Protein AF-A0A7W0D2A8-F1 (afdb_monomer_lite)

Structure (mmCIF, N/CA/C/O backbone):
data_AF-A0A7W0D2A8-F1
#
_entry.id   AF-A0A7W0D2A8-F1
#
loop_
_atom_site.group_PDB
_atom_site.id
_atom_site.type_symbol
_atom_site.label_atom_id
_atom_site.label_alt_id
_atom_site.label_comp_id
_atom_site.label_asym_id
_atom_site.label_entity_id
_atom_site.label_seq_id
_atom_site.pdbx_PDB_ins_code
_atom_site.Cartn_x
_atom_site.Cartn_y
_atom_site.Cartn_z
_atom_site.occupancy
_atom_site.B_iso_or_equiv
_atom_site.auth_seq_id
_atom_site.auth_comp_id
_atom_site.auth_asym_id
_atom_site.auth_atom_id
_atom_site.pdbx_PDB_model_num
ATOM 1 N N . MET A 1 1 ? 1.528 0.634 -6.588 1.00 95.19 1 MET A N 1
ATOM 2 C CA . MET A 1 1 ? 2.577 1.193 -5.709 1.00 95.19 1 MET A CA 1
ATOM 3 C C . MET A 1 1 ? 3.045 0.082 -4.782 1.00 95.19 1 MET A C 1
ATOM 5 O O . MET A 1 1 ? 2.236 -0.775 -4.449 1.00 95.19 1 MET A O 1
ATOM 9 N N . ILE A 1 2 ? 4.327 0.063 -4.431 1.00 97.75 2 ILE A N 1
ATOM 10 C CA . ILE A 1 2 ? 4.946 -0.880 -3.489 1.00 97.75 2 ILE A CA 1
ATOM 11 C C . ILE A 1 2 ? 5.754 -0.036 -2.496 1.00 97.75 2 ILE A C 1
ATOM 13 O O . ILE A 1 2 ? 6.389 0.919 -2.932 1.00 97.75 2 ILE A O 1
ATOM 17 N N . GLY A 1 3 ? 5.736 -0.345 -1.205 1.00 97.75 3 GLY A N 1
ATOM 18 C CA . GLY A 1 3 ? 6.584 0.303 -0.204 1.00 97.75 3 GLY A CA 1
ATOM 19 C C . GLY A 1 3 ? 7.846 -0.507 0.074 1.00 97.75 3 GLY A C 1
ATOM 20 O O . GLY A 1 3 ? 7.813 -1.738 0.051 1.00 97.75 3 GLY A O 1
ATOM 21 N N . GLU A 1 4 ? 8.965 0.173 0.308 1.00 98.00 4 GLU A N 1
ATOM 22 C CA . GLU A 1 4 ? 10.166 -0.423 0.891 1.00 98.00 4 GLU A CA 1
ATOM 23 C C . GLU A 1 4 ? 10.157 -0.198 2.396 1.00 98.00 4 GLU A C 1
ATOM 25 O O . GLU A 1 4 ? 10.071 0.938 2.853 1.00 98.00 4 GLU A O 1
ATOM 30 N N . MET A 1 5 ? 10.267 -1.273 3.166 1.00 97.75 5 MET A N 1
ATOM 31 C CA . MET A 1 5 ? 10.188 -1.211 4.619 1.00 97.75 5 MET A CA 1
ATOM 32 C C . MET A 1 5 ? 11.411 -0.553 5.249 1.00 97.75 5 MET A C 1
ATOM 34 O O . MET A 1 5 ? 12.560 -0.835 4.897 1.00 97.75 5 MET A O 1
ATOM 38 N N . ASN A 1 6 ? 11.160 0.288 6.243 1.00 96.88 6 ASN A N 1
ATOM 39 C CA . ASN A 1 6 ? 12.173 0.956 7.042 1.00 96.88 6 ASN A CA 1
ATOM 40 C C . ASN A 1 6 ? 12.840 -0.021 8.032 1.00 96.88 6 ASN A C 1
ATOM 42 O O . ASN A 1 6 ? 12.337 -1.112 8.315 1.00 96.88 6 ASN A O 1
ATOM 46 N N . THR A 1 7 ? 13.998 0.357 8.575 1.00 96.44 7 THR A N 1
ATOM 47 C CA . THR A 1 7 ? 14.879 -0.538 9.343 1.00 96.44 7 THR A CA 1
ATOM 48 C C . THR A 1 7 ? 14.320 -0.982 10.691 1.00 96.44 7 THR A C 1
ATOM 50 O O . THR A 1 7 ? 14.797 -1.964 11.249 1.00 96.44 7 THR A O 1
ATOM 53 N N . HIS A 1 8 ? 13.348 -0.249 11.233 1.00 94.62 8 HIS A N 1
ATOM 54 C CA . HIS A 1 8 ? 12.747 -0.509 12.543 1.00 94.62 8 HIS A CA 1
ATOM 55 C C . HIS A 1 8 ? 11.522 -1.438 12.479 1.00 94.62 8 HIS A C 1
ATOM 57 O O . HIS A 1 8 ? 10.956 -1.772 13.516 1.00 94.62 8 HIS A O 1
ATOM 63 N N . THR A 1 9 ? 11.105 -1.837 11.277 1.00 94.44 9 THR A N 1
ATOM 64 C CA . THR A 1 9 ? 9.899 -2.647 11.059 1.00 94.44 9 THR A CA 1
ATOM 65 C C . THR A 1 9 ? 10.177 -4.148 11.200 1.00 94.44 9 THR A C 1
ATOM 67 O O . THR A 1 9 ? 11.319 -4.578 11.365 1.00 94.44 9 THR A O 1
ATOM 70 N N . SER A 1 10 ? 9.133 -4.980 11.123 1.00 90.56 10 SER A N 1
ATOM 71 C CA . SER A 1 10 ? 9.248 -6.446 11.217 1.00 90.56 10 SER A CA 1
ATOM 72 C C . SER A 1 10 ? 9.903 -7.097 9.992 1.00 90.56 10 SER A C 1
ATOM 74 O O . SER A 1 10 ? 10.390 -8.227 10.075 1.00 90.56 10 SER A O 1
ATOM 76 N N . THR A 1 11 ? 9.942 -6.394 8.854 1.00 92.94 11 THR A N 1
ATOM 77 C CA . THR A 1 11 ? 10.521 -6.884 7.595 1.00 92.94 11 THR A CA 1
ATOM 78 C C . THR A 1 11 ? 11.463 -5.866 6.925 1.00 92.94 11 THR A C 1
ATOM 80 O O . THR A 1 11 ? 11.262 -5.512 5.762 1.00 92.94 11 THR A O 1
ATOM 83 N N . PRO A 1 12 ? 12.540 -5.418 7.604 1.00 96.75 12 PRO A N 1
ATOM 84 C CA . PRO A 1 12 ? 13.416 -4.344 7.128 1.00 96.75 12 PRO A CA 1
ATOM 85 C C . PRO A 1 12 ? 13.924 -4.520 5.693 1.00 96.75 12 PRO A C 1
ATOM 87 O O . PRO A 1 12 ? 14.425 -5.588 5.331 1.00 96.75 12 PRO A O 1
ATOM 90 N N . GLY A 1 13 ? 13.826 -3.463 4.880 1.00 96.69 13 GLY A N 1
ATOM 91 C CA . GLY A 1 13 ? 14.325 -3.424 3.500 1.00 96.69 13 GLY A CA 1
ATOM 92 C C . GLY A 1 13 ? 13.581 -4.329 2.512 1.00 96.69 13 GLY A C 1
ATOM 93 O O . GLY A 1 13 ? 13.979 -4.419 1.347 1.00 96.69 13 GLY A O 1
ATOM 94 N N . ARG A 1 14 ? 12.520 -5.029 2.940 1.00 97.62 14 ARG A N 1
ATOM 95 C CA . ARG A 1 14 ? 11.666 -5.784 2.020 1.00 97.62 14 ARG A CA 1
ATOM 96 C C . ARG A 1 14 ? 10.689 -4.850 1.323 1.00 97.62 14 ARG A C 1
ATOM 98 O O . ARG A 1 14 ? 10.230 -3.862 1.884 1.00 97.62 14 ARG A O 1
ATOM 105 N N . LEU A 1 15 ? 10.341 -5.213 0.100 1.00 98.50 15 LEU A N 1
ATOM 106 C CA . LEU A 1 15 ? 9.256 -4.611 -0.649 1.00 98.50 15 LEU A CA 1
ATOM 107 C C . LEU A 1 15 ? 7.929 -5.296 -0.302 1.00 98.50 15 LEU A C 1
ATOM 109 O O . LEU A 1 15 ? 7.852 -6.529 -0.357 1.00 98.50 15 LEU A O 1
ATOM 113 N N . GLN A 1 16 ? 6.892 -4.512 -0.002 1.00 97.06 16 GLN A N 1
ATOM 114 C CA . GLN A 1 16 ? 5.534 -4.999 0.271 1.00 97.06 16 GLN A CA 1
ATOM 115 C C . GLN A 1 16 ? 4.440 -4.014 -0.175 1.00 97.06 16 GLN A C 1
ATOM 117 O O . GLN A 1 16 ? 4.717 -2.889 -0.586 1.00 97.06 16 GLN A O 1
ATOM 122 N N . PHE A 1 17 ? 3.185 -4.463 -0.161 1.00 97.12 17 PHE A N 1
ATOM 123 C CA . PHE A 1 17 ? 2.039 -3.550 -0.228 1.00 97.12 17 PHE A CA 1
ATOM 124 C C . PHE A 1 17 ? 1.829 -2.871 1.126 1.00 97.12 17 PHE A C 1
ATOM 126 O O . PHE A 1 17 ? 2.365 -3.351 2.121 1.00 97.12 17 PHE A O 1
ATOM 133 N N . VAL A 1 18 ? 1.011 -1.816 1.149 1.00 96.88 18 VAL A N 1
ATOM 134 C CA . VAL A 1 18 ? 0.440 -1.327 2.411 1.00 96.88 18 VAL A CA 1
ATOM 135 C C . VAL A 1 18 ? -0.321 -2.461 3.078 1.00 96.88 18 VAL A C 1
ATOM 137 O O . VAL A 1 18 ? -1.136 -3.113 2.410 1.00 96.88 18 VAL A O 1
ATOM 140 N N . ALA A 1 19 ? -0.009 -2.741 4.339 1.00 93.56 19 ALA A N 1
ATOM 141 C CA . ALA A 1 19 ? -0.561 -3.879 5.048 1.00 93.56 19 ALA A CA 1
ATOM 142 C C . ALA A 1 19 ? -0.310 -3.778 6.552 1.00 93.56 19 ALA A C 1
ATOM 144 O O . ALA A 1 19 ? 0.835 -3.748 6.990 1.00 93.56 19 ALA A O 1
ATOM 145 N N . GLY A 1 20 ? -1.367 -3.984 7.332 1.00 92.31 20 GLY A N 1
ATOM 146 C CA . GLY A 1 20 ? -1.244 -4.234 8.759 1.00 92.31 20 GLY A CA 1
ATOM 147 C C . GLY A 1 20 ? -2.208 -5.296 9.263 1.00 92.31 20 GLY A C 1
ATOM 148 O O . GLY A 1 20 ? -2.949 -5.942 8.512 1.00 92.31 20 GLY A O 1
ATOM 149 N N . GLY A 1 21 ? -2.090 -5.568 10.557 1.00 93.19 21 GLY A N 1
ATOM 150 C CA . GLY A 1 21 ? -2.857 -6.602 11.236 1.00 93.19 21 GLY A CA 1
ATOM 151 C C . GLY A 1 21 ? -4.258 -6.128 11.605 1.00 93.19 21 GLY A C 1
ATOM 152 O O . GLY A 1 21 ? -4.524 -4.938 11.731 1.00 93.19 21 GLY A O 1
ATOM 153 N N . ILE A 1 22 ? -5.157 -7.083 11.839 1.00 93.56 22 ILE A N 1
ATOM 154 C CA . ILE A 1 22 ? -6.448 -6.790 12.466 1.00 93.56 22 ILE A CA 1
ATOM 155 C C . ILE A 1 22 ? -6.198 -6.458 13.936 1.00 93.56 22 ILE A C 1
ATOM 157 O O . ILE A 1 22 ? -5.655 -7.278 14.683 1.00 93.56 22 ILE A O 1
ATOM 161 N N . GLU A 1 23 ? -6.647 -5.285 14.357 1.00 93.75 23 GLU A N 1
ATOM 162 C CA . GLU A 1 23 ? -6.591 -4.849 15.744 1.00 93.75 23 GLU A CA 1
ATOM 163 C C . GLU A 1 23 ? -7.920 -5.076 16.466 1.00 93.75 23 GLU A C 1
ATOM 165 O O . GLU A 1 23 ? -8.967 -5.321 15.869 1.00 93.75 23 GLU A O 1
ATOM 170 N N . LYS A 1 24 ? -7.908 -4.968 17.799 1.00 92.81 24 LYS A N 1
ATOM 171 C CA . LYS A 1 24 ? -9.128 -5.113 18.609 1.00 92.81 24 LYS A CA 1
ATOM 172 C C . LYS A 1 24 ? -10.192 -4.062 18.257 1.00 92.81 24 LYS A C 1
ATOM 174 O O . LYS A 1 24 ? -11.379 -4.350 18.375 1.00 92.81 24 LYS A O 1
ATOM 179 N N . SER A 1 25 ? -9.764 -2.865 17.865 1.00 92.62 25 SER A N 1
ATOM 180 C CA . SER A 1 25 ? -10.604 -1.762 17.377 1.00 92.62 25 SER A CA 1
ATOM 181 C C . SER A 1 25 ? -11.373 -2.125 16.105 1.00 92.62 25 SER A C 1
ATOM 183 O O . SER A 1 25 ? -12.498 -1.664 15.942 1.00 92.62 25 SER A O 1
ATOM 185 N N . ASP A 1 26 ? -10.819 -3.002 15.266 1.00 93.06 26 ASP A N 1
ATOM 186 C CA . ASP A 1 26 ? -11.434 -3.442 14.010 1.00 93.06 26 ASP A CA 1
ATOM 187 C C . ASP A 1 26 ? -12.534 -4.505 14.235 1.00 93.06 26 ASP A C 1
ATOM 189 O O . ASP A 1 26 ? -13.202 -4.933 13.291 1.00 93.06 26 ASP A O 1
ATOM 193 N N . ILE A 1 27 ? -12.731 -4.972 15.477 1.00 95.31 27 ILE A N 1
ATOM 194 C CA . ILE A 1 27 ? -13.651 -6.064 15.821 1.00 95.31 27 ILE A CA 1
ATOM 195 C C . ILE A 1 27 ? -14.915 -5.519 16.489 1.00 95.31 27 ILE A C 1
ATOM 197 O O . ILE A 1 27 ? -14.895 -5.006 17.609 1.00 95.31 27 ILE A O 1
ATOM 201 N N . GLN A 1 28 ? -16.056 -5.738 15.839 1.00 94.25 28 GLN A N 1
ATOM 202 C CA . GLN A 1 28 ? -17.383 -5.397 16.339 1.00 94.25 28 GLN A CA 1
ATOM 203 C C . GLN A 1 28 ? -18.142 -6.685 16.688 1.00 94.25 28 GLN A C 1
ATOM 205 O O . GLN A 1 28 ? -18.772 -7.330 15.848 1.00 94.25 28 GLN A O 1
ATOM 210 N N . GLY A 1 29 ? -18.045 -7.104 17.954 1.00 94.31 29 GLY A N 1
ATOM 211 C CA . GLY A 1 29 ? -18.610 -8.372 18.418 1.00 94.31 29 GLY A CA 1
ATOM 212 C C . GLY A 1 29 ? -17.863 -9.571 17.827 1.00 94.31 29 GLY A C 1
ATOM 213 O O . GLY A 1 29 ? -16.731 -9.843 18.211 1.00 94.31 29 GLY A O 1
ATOM 214 N N . ASN A 1 30 ? -18.507 -10.300 16.916 1.00 94.94 30 ASN A N 1
ATOM 215 C CA . ASN A 1 30 ? -17.936 -11.445 16.197 1.00 94.94 30 ASN A CA 1
ATOM 216 C C . ASN A 1 30 ? -17.634 -11.142 14.717 1.00 94.94 30 ASN A C 1
ATOM 218 O O . ASN A 1 30 ? -17.415 -12.072 13.940 1.00 94.94 30 ASN A O 1
ATOM 222 N N . VAL A 1 31 ? -17.652 -9.866 14.322 1.00 96.25 31 VAL A N 1
ATOM 223 C CA . VAL A 1 31 ? -17.408 -9.404 12.951 1.00 96.25 31 VAL A CA 1
ATOM 224 C C . VAL A 1 31 ? -16.165 -8.520 12.927 1.00 96.25 31 VAL A C 1
ATOM 226 O O . VAL A 1 31 ? -15.999 -7.667 13.793 1.00 96.25 31 VAL A O 1
ATOM 229 N N . VAL A 1 32 ? -15.306 -8.711 11.926 1.00 95.00 32 VAL A N 1
ATOM 230 C CA . VAL A 1 32 ? -14.178 -7.812 11.650 1.00 95.00 32 VAL A CA 1
ATOM 231 C C . VAL A 1 32 ? -14.594 -6.816 10.573 1.00 95.00 32 VAL A C 1
ATOM 233 O O . VAL A 1 32 ? -15.047 -7.221 9.499 1.00 95.00 32 VAL A O 1
ATOM 236 N N . ASN A 1 33 ? -14.425 -5.523 10.836 1.00 95.06 33 ASN A N 1
ATOM 237 C CA . ASN A 1 33 ? -14.635 -4.479 9.846 1.00 95.06 33 ASN A CA 1
ATOM 238 C C . ASN A 1 33 ? -13.383 -4.311 8.976 1.00 95.06 33 ASN A C 1
ATOM 240 O O . ASN A 1 33 ? -12.496 -3.507 9.250 1.00 95.06 33 ASN A O 1
ATOM 244 N N . MET A 1 34 ? -13.327 -5.086 7.892 1.00 94.56 34 MET A N 1
ATOM 245 C CA . MET A 1 34 ? -12.173 -5.085 6.990 1.00 94.56 34 MET A CA 1
ATOM 246 C C . MET A 1 34 ? -11.948 -3.745 6.279 1.00 94.56 34 MET A C 1
ATOM 248 O O . MET A 1 34 ? -10.821 -3.465 5.883 1.00 94.56 34 MET A O 1
ATOM 252 N N . PHE A 1 35 ? -12.994 -2.936 6.084 1.00 93.62 35 PHE A N 1
ATOM 253 C CA . PHE A 1 35 ? -12.845 -1.633 5.438 1.00 93.62 35 PHE A CA 1
ATOM 254 C C . PHE A 1 35 ? -12.259 -0.594 6.398 1.00 93.62 35 PHE A C 1
ATOM 256 O O . PHE A 1 35 ? -11.399 0.175 5.985 1.00 93.62 35 PHE A O 1
ATOM 263 N N . GLU A 1 36 ? -12.670 -0.598 7.670 1.00 93.38 36 GLU A N 1
ATOM 264 C CA . GLU A 1 36 ? -12.053 0.256 8.698 1.00 93.38 36 GLU A CA 1
ATOM 265 C C . GLU A 1 36 ? -10.577 -0.091 8.890 1.00 93.38 36 GLU A C 1
ATOM 267 O O . GLU A 1 36 ? -9.748 0.815 8.858 1.00 93.38 36 GLU A O 1
ATOM 272 N N . ASN A 1 37 ? -10.247 -1.386 8.967 1.00 96.12 37 ASN A N 1
ATOM 273 C CA . ASN A 1 37 ? -8.861 -1.848 9.002 1.00 96.12 37 ASN A CA 1
ATOM 274 C C . ASN A 1 37 ? -8.073 -1.324 7.787 1.00 96.12 37 ASN A C 1
ATOM 276 O O . ASN A 1 37 ? -7.108 -0.588 7.954 1.00 96.12 37 ASN A O 1
ATOM 280 N N . LEU A 1 38 ? -8.534 -1.604 6.561 1.00 96.88 38 LEU A N 1
ATOM 281 C CA . LEU A 1 38 ? -7.872 -1.142 5.335 1.00 96.88 38 LEU A CA 1
ATOM 282 C C . LEU A 1 38 ? -7.706 0.386 5.293 1.00 96.88 38 LEU A C 1
ATOM 284 O O . LEU A 1 38 ? -6.659 0.883 4.883 1.00 96.88 38 LEU A O 1
ATOM 288 N N . SER A 1 39 ? -8.739 1.133 5.688 1.00 96.12 39 SER A N 1
ATOM 289 C CA . SER A 1 39 ? -8.712 2.596 5.691 1.00 96.12 39 SER A CA 1
ATOM 290 C C . SER A 1 39 ? -7.720 3.146 6.706 1.00 96.12 39 SER A C 1
ATOM 292 O O . SER A 1 39 ? -7.072 4.148 6.415 1.00 96.12 39 SER A O 1
ATOM 294 N N . ARG A 1 40 ? -7.597 2.508 7.874 1.00 96.19 40 ARG A N 1
ATOM 295 C CA . ARG A 1 40 ? -6.621 2.879 8.896 1.00 96.19 40 ARG A CA 1
ATOM 296 C C . ARG A 1 40 ? -5.197 2.644 8.393 1.00 96.19 40 ARG A C 1
ATOM 298 O O . ARG A 1 40 ? -4.434 3.601 8.357 1.00 96.19 40 ARG A O 1
ATOM 305 N N . GLU A 1 41 ? -4.888 1.445 7.897 1.00 96.94 41 GLU A N 1
ATOM 306 C CA . GLU A 1 41 ? -3.539 1.107 7.403 1.00 96.94 41 GLU A CA 1
ATOM 307 C C . GLU A 1 41 ? -3.104 2.023 6.241 1.00 96.94 41 GLU A C 1
ATOM 309 O O . GLU A 1 41 ? -1.992 2.543 6.212 1.00 96.94 41 GLU A O 1
ATOM 314 N N . ILE A 1 42 ? -4.002 2.310 5.289 1.00 97.19 42 ILE A N 1
ATOM 315 C CA . ILE A 1 42 ? -3.709 3.227 4.172 1.00 97.19 42 ILE A CA 1
ATOM 316 C C . ILE A 1 42 ? -3.470 4.665 4.657 1.00 97.19 42 ILE A C 1
ATOM 318 O O . ILE A 1 42 ? -2.592 5.363 4.137 1.00 97.19 42 ILE A O 1
ATOM 322 N N . GLN A 1 43 ? -4.221 5.116 5.660 1.00 96.00 43 GLN A N 1
ATOM 323 C CA . GLN A 1 43 ? -4.034 6.439 6.242 1.00 96.00 43 GLN A CA 1
ATOM 324 C C . GLN A 1 43 ? -2.735 6.529 7.062 1.00 96.00 43 GLN A C 1
ATOM 326 O O . GLN A 1 43 ? -2.079 7.570 7.027 1.00 96.00 43 GLN A O 1
ATOM 331 N N . GLU A 1 44 ? -2.366 5.467 7.777 1.00 95.12 44 GLU A N 1
ATOM 332 C CA . GLU A 1 44 ? -1.171 5.387 8.628 1.00 95.12 44 GLU A CA 1
ATOM 333 C C . GLU A 1 44 ? 0.121 5.248 7.818 1.00 95.12 44 GLU A C 1
ATOM 335 O O . GLU A 1 44 ? 1.117 5.890 8.143 1.00 95.12 44 GLU A O 1
ATOM 340 N N . GLU A 1 45 ? 0.115 4.467 6.737 1.00 96.19 45 GLU A N 1
ATOM 341 C CA . GLU A 1 45 ? 1.335 4.206 5.971 1.00 96.19 45 GLU A CA 1
ATOM 342 C C . GLU A 1 45 ? 1.583 5.220 4.847 1.00 96.19 45 GLU A C 1
ATOM 344 O O . GLU A 1 45 ? 2.738 5.525 4.543 1.00 96.19 45 GLU A O 1
ATOM 349 N N . ILE A 1 46 ? 0.530 5.746 4.204 1.00 96.56 46 ILE A N 1
ATOM 350 C CA . ILE A 1 46 ? 0.674 6.650 3.043 1.00 96.56 46 ILE A CA 1
ATOM 351 C C . ILE A 1 46 ? -0.204 7.904 3.091 1.00 96.56 46 ILE A C 1
ATOM 353 O O . ILE A 1 46 ? -0.211 8.691 2.141 1.00 96.56 46 ILE A O 1
ATOM 357 N N . GLY A 1 47 ? -0.953 8.113 4.174 1.00 97.06 47 GLY A N 1
ATOM 358 C CA . GLY A 1 47 ? -1.715 9.340 4.385 1.00 97.06 47 GLY A CA 1
ATOM 359 C C . GLY A 1 47 ? -2.945 9.513 3.492 1.00 97.06 47 GLY A C 1
ATOM 360 O O . GLY A 1 47 ? -3.416 10.644 3.364 1.00 97.06 47 GLY A O 1
ATOM 361 N N . ILE A 1 48 ? -3.426 8.463 2.820 1.00 97.56 48 ILE A N 1
ATOM 362 C CA . ILE A 1 48 ? -4.585 8.539 1.916 1.00 97.56 48 ILE A CA 1
ATOM 363 C C . ILE A 1 48 ? -5.870 8.219 2.692 1.00 97.56 48 ILE A C 1
ATOM 365 O O . ILE A 1 48 ? -5.981 7.177 3.329 1.00 97.56 48 ILE A O 1
ATOM 369 N N . ASP A 1 49 ? -6.877 9.080 2.560 1.00 97.06 49 ASP A N 1
ATOM 370 C CA . ASP A 1 49 ? -8.226 8.828 3.071 1.00 97.06 49 ASP A CA 1
ATOM 371 C C . ASP A 1 49 ? -9.055 8.091 2.009 1.00 97.06 49 ASP A C 1
ATOM 373 O O . ASP A 1 49 ? -9.373 8.652 0.954 1.00 97.06 49 ASP A O 1
ATOM 377 N N . LEU A 1 50 ? -9.436 6.840 2.289 1.00 97.00 50 LEU A N 1
ATOM 378 C CA . LEU A 1 50 ? -10.231 6.020 1.367 1.00 97.00 50 LEU A CA 1
ATOM 379 C C . LEU A 1 50 ? -11.660 6.521 1.152 1.00 97.00 50 LEU A C 1
ATOM 381 O O . LEU A 1 50 ? -12.318 6.099 0.201 1.00 97.00 50 LEU A O 1
ATOM 385 N N . THR A 1 51 ? -12.145 7.421 2.004 1.00 95.69 51 THR A N 1
ATOM 386 C CA . THR A 1 51 ? -13.464 8.044 1.864 1.00 95.69 51 THR A CA 1
ATOM 387 C C . THR A 1 51 ? -13.431 9.299 0.986 1.00 95.69 51 THR A C 1
ATOM 389 O O . THR A 1 51 ? -14.478 9.780 0.541 1.00 95.69 51 THR A O 1
ATOM 392 N N . ASN A 1 52 ? -12.238 9.808 0.657 1.00 96.88 52 ASN A N 1
ATOM 393 C CA . ASN A 1 52 ? -12.079 10.974 -0.200 1.00 96.88 52 ASN A CA 1
ATOM 394 C C . ASN A 1 52 ? -12.273 10.614 -1.681 1.00 96.88 52 ASN A C 1
ATOM 396 O O . ASN A 1 52 ? -11.326 10.300 -2.403 1.00 96.88 52 ASN A O 1
ATOM 400 N N . SER A 1 53 ? -13.512 10.750 -2.152 1.00 95.12 53 SER A N 1
ATOM 401 C CA . SER A 1 53 ? -13.904 10.486 -3.548 1.00 95.12 53 SER A CA 1
ATOM 402 C C . SER A 1 53 ? -13.200 11.343 -4.615 1.00 95.12 53 SER A C 1
ATOM 404 O O . SER A 1 53 ? -13.237 10.991 -5.792 1.00 95.12 53 SER A O 1
ATOM 406 N N . ASN A 1 54 ? -12.526 12.440 -4.241 1.00 95.62 54 ASN A N 1
ATOM 407 C CA . ASN A 1 54 ? -11.702 13.203 -5.188 1.00 95.62 54 ASN A CA 1
ATOM 408 C C . ASN A 1 54 ? -10.352 12.523 -5.461 1.00 95.62 54 ASN A C 1
ATOM 410 O O . ASN A 1 54 ? -9.736 12.780 -6.491 1.00 95.62 54 ASN A O 1
ATOM 414 N N . VAL A 1 55 ? -9.890 11.672 -4.543 1.00 97.12 55 VAL A N 1
ATOM 415 C CA . VAL A 1 55 ? -8.594 10.985 -4.617 1.00 97.12 55 VAL A CA 1
ATOM 416 C C . VAL A 1 55 ? -8.775 9.507 -4.940 1.00 97.12 55 VAL A C 1
ATOM 418 O O . VAL A 1 55 ? -8.014 8.968 -5.737 1.00 97.12 55 VAL A O 1
ATOM 421 N N . VAL A 1 56 ? -9.785 8.854 -4.365 1.00 98.00 56 VAL A N 1
ATOM 422 C CA . VAL A 1 56 ? -10.051 7.422 -4.539 1.00 98.00 56 VAL A CA 1
ATOM 423 C C . VAL A 1 56 ? -11.266 7.228 -5.433 1.00 98.00 56 VAL A C 1
ATOM 425 O O . VAL A 1 56 ? -12.365 7.672 -5.112 1.00 98.00 56 VAL A O 1
ATOM 428 N N . SER A 1 57 ? -11.072 6.536 -6.555 1.00 97.62 57 SER A N 1
ATOM 429 C CA . SER A 1 57 ? -12.148 6.241 -7.503 1.00 97.62 57 SER A CA 1
ATOM 430 C C . SER A 1 57 ? -12.839 4.914 -7.199 1.00 97.62 57 SER A C 1
ATOM 432 O O . SER A 1 57 ? -14.054 4.795 -7.375 1.00 97.62 57 SER A O 1
ATOM 434 N N . ARG A 1 58 ? -12.085 3.901 -6.749 1.00 97.56 58 ARG A N 1
ATOM 435 C CA . ARG A 1 58 ? -12.623 2.562 -6.485 1.00 97.56 58 ARG A CA 1
ATOM 436 C C . ARG A 1 58 ? -11.753 1.765 -5.517 1.00 97.56 58 ARG A C 1
ATOM 438 O O . ARG A 1 58 ? -10.529 1.817 -5.579 1.00 97.56 58 ARG A O 1
ATOM 445 N N . VAL A 1 59 ? -12.402 0.954 -4.681 1.00 97.75 59 VAL A N 1
ATOM 446 C CA . VAL A 1 59 ? -11.765 -0.072 -3.842 1.00 97.75 59 VAL A CA 1
ATOM 447 C C . VAL A 1 59 ? -12.415 -1.417 -4.145 1.00 97.75 59 VAL A C 1
ATOM 449 O O . VAL A 1 59 ? -13.636 -1.540 -4.088 1.00 97.75 59 VAL A O 1
ATOM 452 N N . THR A 1 60 ? -11.612 -2.422 -4.492 1.00 96.81 60 THR A N 1
ATOM 453 C CA . THR A 1 60 ? -12.095 -3.757 -4.883 1.00 96.81 60 THR A CA 1
ATOM 454 C C . THR A 1 60 ? -11.308 -4.838 -4.156 1.00 96.81 60 THR A C 1
ATOM 456 O O . THR A 1 60 ? -10.080 -4.829 -4.199 1.00 96.81 60 THR A O 1
ATOM 459 N N . SER A 1 61 ? -11.979 -5.799 -3.521 1.00 96.31 61 SER A N 1
ATOM 460 C CA . SER A 1 61 ? -11.312 -7.006 -3.021 1.00 96.31 61 SER A CA 1
ATOM 461 C C . SER A 1 61 ? -10.902 -7.908 -4.189 1.00 96.31 61 SER A C 1
ATOM 463 O O . SER A 1 61 ? -11.655 -8.089 -5.145 1.00 96.31 61 SER A O 1
ATOM 465 N N . LYS A 1 62 ? -9.689 -8.460 -4.135 1.00 95.75 62 LYS A N 1
ATOM 466 C CA . LYS A 1 62 ? -9.116 -9.252 -5.232 1.00 95.75 62 LYS A CA 1
ATOM 467 C C . LYS A 1 62 ? -8.801 -10.678 -4.825 1.00 95.75 62 LYS A C 1
ATOM 469 O O . LYS A 1 62 ? -9.317 -11.615 -5.426 1.00 95.75 62 LYS A O 1
ATOM 474 N N . TYR A 1 63 ? -7.977 -10.848 -3.796 1.00 96.44 63 TYR A N 1
ATOM 475 C CA . TYR A 1 63 ? -7.414 -12.154 -3.465 1.00 96.44 63 TYR A CA 1
ATOM 476 C C . TYR A 1 63 ? -7.492 -12.432 -1.973 1.00 96.44 63 TYR A C 1
ATOM 478 O O . TYR A 1 63 ? -7.304 -11.529 -1.166 1.00 96.44 63 TYR A O 1
ATOM 486 N N . VAL A 1 64 ? -7.684 -13.697 -1.612 1.00 96.38 64 VAL A N 1
ATOM 487 C CA . VAL A 1 64 ? -7.328 -14.202 -0.285 1.00 96.38 64 VAL A CA 1
ATOM 488 C C . VAL A 1 64 ? -6.031 -14.977 -0.447 1.00 96.38 64 VAL A C 1
ATOM 490 O O . VAL A 1 64 ? -5.971 -15.937 -1.214 1.00 96.38 64 VAL A O 1
ATOM 493 N N . ILE A 1 65 ? -4.988 -14.539 0.244 1.00 94.88 65 ILE A N 1
ATOM 494 C CA . ILE A 1 65 ? -3.653 -15.134 0.176 1.00 94.88 65 ILE A CA 1
ATOM 495 C C . ILE A 1 65 ? -3.301 -15.789 1.509 1.00 94.88 65 ILE A C 1
ATOM 497 O O . ILE A 1 65 ? -3.807 -15.396 2.559 1.00 94.88 65 ILE A O 1
ATOM 501 N N . HIS A 1 66 ? -2.420 -16.786 1.462 1.00 92.25 66 HIS A N 1
ATOM 502 C CA . HIS A 1 66 ? -1.917 -17.477 2.643 1.00 92.25 66 HIS A CA 1
ATOM 503 C C . HIS A 1 66 ? -0.387 -17.561 2.602 1.00 92.25 66 HIS A C 1
ATOM 505 O O . HIS A 1 66 ? 0.178 -18.152 1.682 1.00 92.25 66 HIS A O 1
ATOM 511 N N . TRP A 1 67 ? 0.269 -16.982 3.609 1.00 83.69 67 TRP A N 1
ATOM 512 C CA . TRP A 1 67 ? 1.714 -17.062 3.837 1.00 83.69 67 TRP A CA 1
ATOM 513 C C . TRP A 1 67 ? 1.988 -16.997 5.351 1.00 83.69 67 TRP A C 1
ATOM 515 O O . TRP A 1 67 ? 2.179 -15.937 5.926 1.00 83.69 67 TRP A O 1
ATOM 525 N N . GLN A 1 68 ? 1.914 -18.123 6.066 1.00 88.06 68 GLN A N 1
ATOM 526 C CA . GLN A 1 68 ? 1.987 -18.166 7.549 1.00 88.06 68 GLN A CA 1
ATOM 527 C C . GLN A 1 68 ? 0.831 -17.438 8.284 1.00 88.06 68 GLN A C 1
ATOM 529 O O . GLN A 1 68 ? 0.557 -17.737 9.442 1.00 88.06 68 GLN A O 1
ATOM 534 N N . ALA A 1 69 ? 0.121 -16.543 7.598 1.00 89.12 69 ALA A N 1
ATOM 535 C CA . ALA A 1 69 ? -1.126 -15.887 7.954 1.00 89.12 69 ALA A CA 1
ATOM 536 C C . ALA A 1 69 ? -2.044 -15.845 6.721 1.00 89.12 69 ALA A C 1
ATOM 538 O O . ALA A 1 69 ? -1.597 -16.080 5.595 1.00 89.12 69 ALA A O 1
ATOM 539 N N . ILE A 1 70 ? -3.327 -15.558 6.931 1.00 93.12 70 ILE A N 1
ATOM 540 C CA . ILE A 1 70 ? -4.288 -15.296 5.855 1.00 93.12 70 ILE A CA 1
ATOM 541 C C . ILE A 1 70 ? -4.474 -13.785 5.749 1.00 93.12 70 ILE A C 1
ATOM 543 O O . ILE A 1 70 ? -4.688 -13.138 6.772 1.00 93.12 70 ILE A O 1
ATOM 547 N N . ALA A 1 71 ? -4.455 -13.235 4.534 1.00 93.56 71 ALA A N 1
ATOM 548 C CA . ALA A 1 71 ? -4.872 -11.852 4.312 1.00 93.56 71 ALA A CA 1
ATOM 549 C C . ALA A 1 71 ? -5.732 -11.680 3.070 1.00 93.56 71 ALA A C 1
ATOM 551 O O . ALA A 1 71 ? -5.705 -12.485 2.136 1.00 93.56 71 ALA A O 1
ATOM 552 N N . LEU A 1 72 ? -6.487 -10.588 3.091 1.00 95.94 72 LEU A N 1
ATOM 553 C CA . LEU A 1 72 ? -7.322 -10.125 2.002 1.00 95.94 72 LEU A CA 1
ATOM 554 C C . LEU A 1 72 ? -6.599 -8.990 1.277 1.00 95.94 72 LEU A C 1
ATOM 556 O O . LEU A 1 72 ? -6.233 -7.990 1.885 1.00 95.94 72 LEU A O 1
ATOM 560 N N . VAL A 1 73 ? -6.393 -9.153 -0.024 1.00 96.56 73 VAL A N 1
ATOM 561 C CA . VAL A 1 73 ? -5.740 -8.166 -0.882 1.00 96.56 73 VAL A CA 1
ATOM 562 C C . VAL A 1 73 ? -6.800 -7.323 -1.568 1.00 96.56 73 VAL A C 1
ATOM 564 O O . VAL A 1 73 ? -7.730 -7.859 -2.179 1.00 96.56 73 VAL A O 1
ATOM 567 N N . TYR A 1 74 ? -6.610 -6.010 -1.519 1.00 97.75 74 TYR A N 1
ATOM 568 C CA . TYR A 1 74 ? -7.449 -5.032 -2.198 1.00 97.75 74 TYR A CA 1
ATOM 569 C C . TYR A 1 74 ? -6.687 -4.337 -3.325 1.00 97.75 74 TYR A C 1
ATOM 571 O O . TYR A 1 74 ? -5.493 -4.060 -3.217 1.00 97.75 74 TYR A O 1
ATOM 579 N N . LEU A 1 75 ? -7.404 -4.029 -4.403 1.00 97.38 75 LEU A N 1
ATOM 580 C CA . LEU A 1 75 ? -6.987 -3.077 -5.421 1.00 97.38 75 LEU A CA 1
ATOM 581 C C . LEU A 1 75 ? -7.668 -1.737 -5.140 1.00 97.38 75 LEU A C 1
ATOM 583 O O . LEU A 1 75 ? -8.898 -1.661 -5.099 1.00 97.38 75 LEU A O 1
ATOM 587 N N . ILE A 1 76 ? -6.853 -0.701 -4.968 1.00 97.69 76 ILE A N 1
ATOM 588 C CA . ILE A 1 76 ? -7.293 0.675 -4.744 1.00 97.69 76 ILE A CA 1
ATOM 589 C C . ILE A 1 76 ? -6.905 1.480 -5.976 1.00 97.69 76 ILE A C 1
ATOM 591 O O . ILE A 1 76 ? -5.729 1.568 -6.332 1.00 97.69 76 ILE A O 1
ATOM 595 N N . GLU A 1 77 ? -7.906 2.037 -6.640 1.00 97.44 77 GLU A N 1
ATOM 596 C CA . GLU A 1 77 ? -7.736 2.867 -7.821 1.00 97.44 77 GLU A CA 1
ATOM 597 C C . GLU A 1 77 ? -7.883 4.327 -7.423 1.00 97.44 77 GLU A C 1
ATOM 599 O O . GLU A 1 77 ? -8.870 4.730 -6.801 1.00 97.44 77 GLU A O 1
ATOM 604 N N . LEU A 1 78 ? -6.880 5.118 -7.785 1.00 97.94 78 LEU A N 1
ATOM 605 C CA . LEU A 1 78 ? -6.833 6.539 -7.489 1.00 97.94 78 LEU A CA 1
ATOM 606 C C . LEU A 1 78 ? -7.224 7.348 -8.724 1.00 97.94 78 LEU A C 1
ATOM 608 O O . LEU A 1 78 ? -6.993 6.928 -9.856 1.00 97.94 78 LEU A O 1
ATOM 612 N N . SER A 1 79 ? -7.817 8.511 -8.486 1.00 98.12 79 SER A N 1
ATOM 613 C CA . SER A 1 79 ? -8.115 9.522 -9.505 1.00 98.12 79 SER A CA 1
ATOM 614 C C . SER A 1 79 ? -6.910 10.420 -9.809 1.00 98.12 79 SER A C 1
ATOM 616 O O . SER A 1 79 ? -6.971 11.208 -10.748 1.00 98.12 79 SER A O 1
ATOM 618 N N . ILE A 1 80 ? -5.841 10.300 -9.017 1.00 97.44 80 ILE A N 1
ATOM 619 C CA . ILE A 1 80 ? -4.579 11.033 -9.153 1.00 97.44 80 ILE A CA 1
ATOM 620 C C . ILE A 1 80 ? -3.495 10.151 -9.778 1.00 97.44 80 ILE A C 1
ATOM 622 O O . ILE A 1 80 ? -3.533 8.921 -9.662 1.00 97.44 80 ILE A O 1
ATOM 626 N N . ASP A 1 81 ? -2.513 10.768 -10.426 1.00 97.44 81 ASP A N 1
ATOM 627 C CA . ASP A 1 81 ? -1.398 10.051 -11.039 1.00 97.44 81 ASP A CA 1
ATOM 628 C C . ASP A 1 81 ? -0.252 9.736 -10.050 1.00 97.44 81 ASP A C 1
ATOM 630 O O . ASP A 1 81 ? -0.283 10.060 -8.860 1.00 97.44 81 ASP A O 1
ATOM 634 N N . SER A 1 82 ? 0.794 9.057 -10.535 1.00 97.19 82 SER A N 1
ATOM 635 C CA . SER A 1 82 ? 1.951 8.694 -9.704 1.00 97.19 82 SER A CA 1
ATOM 636 C C . SER A 1 82 ? 2.774 9.893 -9.221 1.00 97.19 82 SER A C 1
ATOM 638 O O . SER A 1 82 ? 3.450 9.784 -8.201 1.00 97.19 82 SER A O 1
ATOM 640 N N . HIS A 1 83 ? 2.771 11.009 -9.956 1.00 97.81 83 HIS A N 1
ATOM 641 C CA . HIS A 1 83 ? 3.470 12.227 -9.554 1.00 97.81 83 HIS A CA 1
ATOM 642 C C . HIS A 1 83 ? 2.718 12.915 -8.413 1.00 97.81 83 HIS A C 1
ATOM 644 O O . HIS A 1 83 ? 3.321 13.230 -7.389 1.00 97.81 83 HIS A O 1
ATOM 650 N N . GLU A 1 84 ? 1.402 13.061 -8.546 1.00 98.00 84 GLU A N 1
ATOM 651 C CA . GLU A 1 84 ? 0.529 13.602 -7.503 1.00 98.00 84 GLU A CA 1
ATOM 652 C C . GLU A 1 84 ? 0.572 12.747 -6.231 1.00 98.00 84 G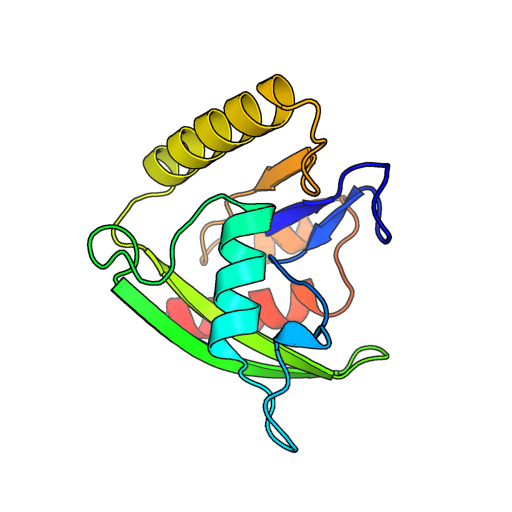LU A C 1
ATOM 654 O O . GLU A 1 84 ? 0.750 13.280 -5.135 1.00 98.00 84 GLU A O 1
ATOM 659 N N . LEU A 1 85 ? 0.514 11.416 -6.363 1.00 97.69 85 LEU A N 1
ATOM 660 C CA . LEU A 1 85 ? 0.648 10.508 -5.220 1.00 97.69 85 LEU A CA 1
ATOM 661 C C . LEU A 1 85 ? 2.026 10.625 -4.549 1.00 97.69 85 LEU A C 1
ATOM 663 O O . LEU A 1 85 ? 2.123 10.543 -3.326 1.00 97.69 85 LEU A O 1
ATOM 667 N N . LYS A 1 86 ? 3.099 10.847 -5.320 1.00 97.88 86 LYS A N 1
ATOM 668 C CA . LYS A 1 86 ? 4.435 11.075 -4.755 1.00 97.88 86 LYS A CA 1
ATOM 669 C C . LYS A 1 86 ? 4.495 12.385 -3.964 1.00 97.88 86 LYS A C 1
ATOM 671 O O . LYS A 1 86 ? 4.989 12.371 -2.843 1.00 97.88 86 LYS A O 1
ATOM 676 N N . LEU A 1 87 ? 3.951 13.479 -4.500 1.00 98.00 87 LEU A N 1
ATOM 677 C CA . LEU A 1 87 ? 3.879 14.763 -3.789 1.00 98.00 87 LEU A CA 1
ATOM 678 C C . LEU A 1 87 ? 3.050 14.667 -2.501 1.00 98.00 87 LEU A C 1
ATOM 680 O O . LEU A 1 87 ? 3.430 15.232 -1.471 1.00 98.00 87 LEU A O 1
ATOM 684 N N . HIS A 1 88 ? 1.933 13.935 -2.551 1.00 97.56 88 HIS A N 1
ATOM 685 C CA . HIS A 1 88 ? 1.116 13.634 -1.376 1.00 97.56 88 HIS A CA 1
ATOM 686 C C . HIS A 1 88 ? 1.926 12.882 -0.318 1.00 97.56 88 HIS A C 1
ATOM 688 O O . HIS A 1 88 ? 1.987 13.322 0.829 1.00 97.56 88 HIS A O 1
ATOM 694 N N . TYR A 1 89 ? 2.593 11.793 -0.710 1.00 97.81 89 TYR A N 1
ATOM 695 C CA . TYR A 1 89 ? 3.408 10.991 0.202 1.00 97.81 89 TYR A CA 1
ATOM 696 C C . TYR A 1 89 ? 4.566 11.797 0.809 1.00 97.81 89 TYR A C 1
ATOM 698 O O . TYR A 1 89 ? 4.787 11.723 2.010 1.00 97.81 89 TYR A O 1
ATOM 706 N N . ASP A 1 90 ? 5.251 12.636 0.029 1.00 97.44 90 ASP A N 1
ATOM 707 C CA . ASP A 1 90 ? 6.345 13.485 0.529 1.00 97.44 90 ASP A CA 1
ATOM 708 C C . ASP A 1 90 ? 5.859 14.507 1.569 1.00 97.44 90 ASP A C 1
ATOM 710 O O . ASP A 1 90 ? 6.524 14.772 2.577 1.00 97.44 90 ASP A O 1
ATOM 714 N N . SER A 1 91 ? 4.666 15.065 1.349 1.00 97.44 91 SER A N 1
ATOM 715 C CA . SER A 1 91 ? 4.019 15.969 2.305 1.00 97.44 91 SER A CA 1
ATOM 716 C C . SER A 1 91 ? 3.607 15.230 3.581 1.00 97.44 91 SER A C 1
ATOM 718 O O . SER A 1 91 ? 3.796 15.744 4.686 1.00 97.44 91 SER A O 1
ATOM 720 N N . PHE A 1 92 ? 3.072 14.016 3.435 1.00 97.50 92 PHE A N 1
ATOM 721 C CA . PHE A 1 92 ? 2.716 13.140 4.547 1.00 97.50 92 PHE A CA 1
ATOM 722 C C . PHE A 1 92 ? 3.945 12.765 5.384 1.00 97.50 92 PHE A C 1
ATOM 724 O O . PHE A 1 92 ? 3.932 12.936 6.602 1.00 97.50 92 PHE A O 1
ATOM 731 N N . GLU A 1 93 ? 5.039 12.365 4.737 1.00 96.75 93 GLU A N 1
ATOM 732 C CA . GLU A 1 93 ? 6.297 12.019 5.397 1.00 96.75 93 GLU A CA 1
ATOM 733 C C . GLU A 1 93 ? 6.862 13.218 6.173 1.00 96.75 93 GLU A C 1
ATOM 735 O O . GLU A 1 93 ? 7.223 13.104 7.344 1.00 96.75 93 GLU A O 1
ATOM 740 N N . THR A 1 94 ? 6.851 14.406 5.558 1.00 97.00 94 THR A N 1
ATOM 741 C CA . THR A 1 94 ? 7.282 15.656 6.207 1.00 97.00 94 THR A CA 1
ATOM 742 C C . THR A 1 94 ? 6.466 15.949 7.468 1.00 97.00 94 THR A C 1
ATOM 744 O O . THR A 1 94 ? 7.025 16.368 8.485 1.00 97.00 94 THR A O 1
ATOM 747 N N . LYS A 1 95 ? 5.148 15.706 7.429 1.00 97.31 95 LYS A N 1
ATOM 748 C CA . LYS A 1 95 ? 4.278 15.860 8.597 1.00 97.31 95 LYS A CA 1
ATOM 749 C C . LYS A 1 95 ? 4.660 14.876 9.706 1.00 97.31 95 LYS A C 1
ATOM 751 O O . LYS A 1 95 ? 4.847 15.319 10.838 1.00 97.31 95 LYS A O 1
ATOM 756 N N . LEU A 1 96 ? 4.832 13.591 9.393 1.00 97.06 96 LEU A N 1
ATOM 757 C CA . LEU A 1 96 ? 5.225 12.579 10.383 1.00 97.06 96 LEU A CA 1
ATOM 758 C C . LEU A 1 96 ? 6.550 12.935 11.068 1.00 97.06 96 LEU A C 1
ATOM 760 O O . LEU A 1 96 ? 6.630 12.928 12.297 1.00 97.06 96 LEU A O 1
ATOM 764 N N . HIS A 1 97 ? 7.557 13.359 10.298 1.00 95.19 97 HIS A N 1
ATOM 765 C CA . HIS A 1 97 ? 8.841 13.795 10.857 1.00 95.19 97 HIS A CA 1
ATOM 766 C C . HIS A 1 97 ? 8.694 15.007 11.782 1.00 95.19 97 HIS A C 1
ATOM 768 O O . HIS A 1 97 ? 9.353 15.070 12.821 1.00 95.19 97 HIS A O 1
ATOM 774 N N . SER A 1 98 ? 7.805 15.952 11.455 1.00 97.06 98 SER A N 1
ATOM 775 C CA . SER A 1 98 ? 7.521 17.105 12.326 1.00 97.06 98 SER A CA 1
ATOM 776 C C . SER A 1 98 ? 6.888 16.702 13.666 1.00 97.06 98 SER A C 1
ATOM 778 O O . SER A 1 98 ? 7.072 17.390 14.670 1.00 97.06 98 SER A O 1
ATOM 780 N N . GLU A 1 99 ? 6.212 15.553 13.697 1.00 97.06 99 GLU A N 1
ATOM 781 C CA . GLU A 1 99 ? 5.599 14.942 14.880 1.00 97.06 99 GLU A CA 1
ATOM 782 C C . GLU A 1 99 ? 6.537 13.927 15.569 1.00 97.06 99 GLU A C 1
ATOM 784 O O . GLU A 1 99 ? 6.156 13.295 16.551 1.00 97.06 99 GLU A O 1
ATOM 789 N N . SER A 1 100 ? 7.792 13.801 15.108 1.00 96.69 100 SER A N 1
ATOM 790 C CA . SER A 1 100 ? 8.771 12.798 15.569 1.00 96.69 100 SER A CA 1
ATOM 791 C C . SER A 1 100 ? 8.310 11.342 15.398 1.00 96.69 100 SER A C 1
ATOM 793 O O . SER A 1 100 ? 8.762 10.455 16.126 1.00 96.69 100 SER A O 1
ATOM 795 N N . ILE A 1 101 ? 7.428 11.091 14.430 1.00 96.38 101 ILE A N 1
ATOM 796 C CA . ILE A 1 101 ? 6.963 9.757 14.048 1.00 96.38 101 ILE A CA 1
ATOM 797 C C . ILE A 1 101 ? 7.825 9.268 12.883 1.00 96.38 101 ILE A C 1
ATOM 799 O O . ILE A 1 101 ? 8.031 9.991 11.910 1.00 96.38 101 ILE A O 1
ATOM 803 N N . ILE A 1 102 ? 8.332 8.037 12.976 1.00 94.12 102 ILE A N 1
ATOM 804 C CA . ILE A 1 102 ? 9.118 7.420 11.902 1.00 94.12 102 ILE A CA 1
ATOM 805 C C . ILE A 1 102 ? 8.156 6.643 10.987 1.00 94.12 102 ILE A C 1
ATOM 807 O O . ILE A 1 102 ? 7.494 5.733 11.482 1.00 94.12 102 ILE A O 1
ATOM 811 N N . PRO A 1 103 ? 8.079 6.955 9.679 1.00 94.44 103 PRO A N 1
ATOM 812 C CA . PRO A 1 103 ? 7.235 6.219 8.738 1.00 94.44 103 PRO A CA 1
ATOM 813 C C . PRO A 1 103 ? 7.687 4.764 8.559 1.00 94.44 103 PRO A C 1
ATOM 815 O O . PRO A 1 103 ? 8.892 4.489 8.476 1.00 94.44 103 PRO A O 1
ATOM 818 N N . GLU A 1 104 ? 6.728 3.845 8.419 1.00 94.94 104 GLU A N 1
ATOM 819 C CA . GLU A 1 104 ? 7.003 2.418 8.198 1.00 94.94 104 GLU A CA 1
ATOM 820 C C . GLU A 1 104 ? 7.726 2.147 6.878 1.00 94.94 104 GLU A C 1
ATOM 822 O O . GLU A 1 104 ? 8.616 1.294 6.815 1.00 94.94 104 GLU A O 1
ATOM 827 N N . PHE A 1 105 ? 7.388 2.898 5.830 1.00 97.00 105 PHE A N 1
ATOM 828 C CA . PHE A 1 105 ? 8.110 2.862 4.569 1.00 97.00 105 PHE A CA 1
ATOM 829 C C . PHE A 1 105 ? 9.292 3.830 4.583 1.00 97.00 105 PHE A C 1
ATOM 831 O O . PHE A 1 105 ? 9.169 5.005 4.913 1.00 97.00 105 PHE A O 1
ATOM 838 N N . SER A 1 106 ? 10.456 3.341 4.161 1.00 96.06 106 SER A N 1
ATOM 839 C CA . SER A 1 106 ? 11.612 4.180 3.840 1.00 96.06 106 SER A CA 1
ATOM 840 C C . SER A 1 106 ? 11.460 4.862 2.4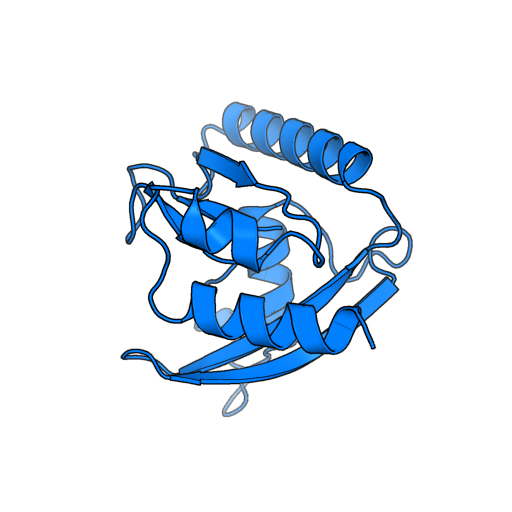79 1.00 96.06 106 SER A C 1
ATOM 842 O O . SER A 1 106 ? 12.044 5.916 2.244 1.00 96.06 106 SER A O 1
ATOM 844 N N . SER A 1 107 ? 10.704 4.254 1.561 1.00 96.19 107 SER A N 1
ATOM 845 C CA . SER A 1 107 ? 10.365 4.837 0.264 1.00 96.19 107 SER A CA 1
ATOM 846 C C . SER A 1 107 ? 9.170 4.133 -0.379 1.00 96.19 107 SER A C 1
ATOM 848 O O . SER A 1 107 ? 8.838 2.998 -0.039 1.00 96.19 107 SER A O 1
ATOM 850 N N . ILE A 1 108 ? 8.559 4.791 -1.367 1.00 97.62 108 ILE A N 1
ATOM 851 C CA . ILE A 1 108 ? 7.559 4.189 -2.255 1.00 97.62 108 ILE A CA 1
ATOM 852 C C . ILE A 1 108 ? 8.132 3.974 -3.659 1.00 97.62 108 ILE A C 1
ATOM 854 O O . ILE A 1 108 ? 8.901 4.781 -4.184 1.00 97.62 108 ILE A O 1
ATOM 858 N N . VAL A 1 109 ? 7.723 2.876 -4.286 1.00 97.69 109 VAL A N 1
ATOM 859 C CA . VAL A 1 109 ? 8.167 2.409 -5.599 1.00 97.69 109 VAL A CA 1
ATOM 860 C C . VAL A 1 109 ? 6.965 2.311 -6.534 1.00 97.69 109 VAL A C 1
ATOM 862 O O . VAL A 1 109 ? 5.957 1.650 -6.251 1.00 97.69 109 VAL A O 1
ATOM 865 N N . PHE A 1 110 ? 7.091 2.944 -7.697 1.00 97.88 110 PHE A N 1
ATOM 866 C CA . PHE A 1 110 ? 6.101 2.884 -8.764 1.00 97.88 110 PHE A CA 1
ATOM 867 C C . PHE A 1 110 ? 6.562 1.934 -9.863 1.00 97.88 110 PHE A C 1
ATOM 869 O O . PHE A 1 110 ? 7.651 2.077 -10.416 1.00 97.88 110 PHE A O 1
ATOM 876 N N . VAL A 1 111 ? 5.709 0.968 -10.193 1.00 96.94 111 VAL A N 1
ATOM 877 C CA . VAL A 1 111 ? 5.946 -0.001 -11.263 1.00 96.94 111 VAL A CA 1
ATOM 878 C C . VAL A 1 111 ? 4.750 0.046 -12.198 1.00 96.94 111 VAL A C 1
ATOM 880 O O . VAL A 1 111 ? 3.614 -0.156 -11.775 1.00 96.94 111 VAL A O 1
ATOM 883 N N . HIS A 1 112 ? 5.005 0.330 -13.472 1.00 95.44 112 HIS A N 1
ATOM 884 C CA . HIS A 1 112 ? 3.973 0.263 -14.499 1.00 95.44 112 HIS A CA 1
ATOM 885 C C . HIS A 1 112 ? 3.557 -1.199 -14.705 1.00 95.44 112 HIS A C 1
ATOM 887 O O . HIS A 1 112 ? 4.437 -2.051 -14.823 1.00 95.44 112 HIS A O 1
ATOM 893 N N . ALA A 1 113 ? 2.256 -1.491 -14.827 1.00 94.38 113 ALA A N 1
ATOM 894 C CA . ALA A 1 113 ? 1.739 -2.865 -14.930 1.00 94.38 113 ALA A CA 1
ATOM 895 C C . ALA A 1 113 ? 2.485 -3.693 -15.995 1.00 94.38 113 ALA A C 1
ATOM 897 O O . ALA A 1 113 ? 3.098 -4.707 -15.691 1.00 94.38 113 ALA A O 1
ATOM 898 N N . ARG A 1 114 ? 2.608 -3.159 -17.219 1.00 95.56 114 ARG A N 1
ATOM 899 C CA . ARG A 1 114 ? 3.359 -3.783 -18.335 1.00 95.56 114 ARG A CA 1
ATOM 900 C C . ARG A 1 114 ? 4.844 -4.083 -18.072 1.00 95.56 114 ARG A C 1
ATOM 902 O O . ARG A 1 114 ? 5.466 -4.767 -18.874 1.00 95.56 114 ARG A O 1
ATOM 909 N N . ARG A 1 115 ? 5.433 -3.540 -17.004 1.00 96.75 115 ARG A N 1
ATOM 910 C CA . ARG A 1 115 ? 6.843 -3.726 -16.630 1.00 96.75 115 ARG A CA 1
ATOM 911 C C . ARG A 1 115 ? 7.012 -4.562 -15.364 1.00 96.75 115 ARG A C 1
ATOM 913 O O . ARG A 1 115 ? 8.135 -4.688 -14.890 1.00 96.75 115 ARG A O 1
ATOM 920 N N . ILE A 1 116 ? 5.943 -5.152 -14.822 1.00 97.12 116 ILE A N 1
ATOM 921 C CA . ILE A 1 116 ? 6.022 -5.968 -13.604 1.00 97.12 116 ILE A CA 1
ATOM 922 C C . ILE A 1 116 ? 7.004 -7.133 -13.772 1.00 97.12 116 ILE A C 1
ATOM 924 O O . ILE A 1 116 ? 7.879 -7.298 -12.928 1.00 97.12 116 ILE A O 1
ATOM 928 N N . SER A 1 117 ? 6.953 -7.884 -14.877 1.00 96.12 117 SER A N 1
ATOM 929 C CA . SER A 1 117 ? 7.888 -9.001 -15.101 1.00 96.12 117 SER A CA 1
ATOM 930 C C . SER A 1 117 ? 9.350 -8.544 -15.189 1.00 96.12 117 SER A C 1
ATOM 932 O O . SER A 1 117 ? 10.246 -9.202 -14.665 1.00 96.12 117 SER A O 1
ATOM 934 N N . GLU A 1 118 ? 9.603 -7.397 -15.827 1.00 97.69 118 GLU A N 1
ATOM 935 C CA . GLU A 1 118 ? 10.940 -6.794 -15.898 1.00 97.69 118 GLU A CA 1
ATOM 936 C C . GLU A 1 118 ? 11.419 -6.357 -14.506 1.00 97.69 118 GLU A C 1
ATOM 938 O O . GLU A 1 118 ? 12.545 -6.657 -14.112 1.00 97.69 118 GLU A O 1
ATOM 943 N N . PHE A 1 119 ? 10.549 -5.692 -13.745 1.00 98.12 119 PHE A N 1
ATOM 944 C CA . PHE A 1 119 ? 10.817 -5.261 -12.378 1.00 98.12 119 PHE A CA 1
ATOM 945 C C . PHE A 1 119 ? 11.156 -6.446 -11.469 1.00 98.12 119 PHE A C 1
ATOM 947 O O . PHE A 1 119 ? 12.184 -6.417 -10.800 1.00 98.12 119 PHE A O 1
ATOM 954 N N . LEU A 1 120 ? 10.350 -7.511 -11.486 1.00 97.50 120 LEU A N 1
ATOM 955 C CA . LEU A 1 120 ? 10.578 -8.697 -10.656 1.00 97.50 120 LEU A CA 1
ATOM 956 C C . LEU A 1 120 ? 11.898 -9.404 -10.985 1.00 97.50 120 LEU A C 1
ATOM 958 O O . LEU A 1 120 ? 12.522 -9.964 -10.088 1.00 97.50 120 LEU A O 1
ATOM 962 N N . LYS A 1 121 ? 12.343 -9.349 -12.246 1.00 97.50 121 LYS A N 1
ATOM 963 C CA . LYS A 1 121 ? 13.618 -9.927 -12.684 1.00 97.50 121 LYS A CA 1
ATOM 964 C C . LYS A 1 121 ? 14.829 -9.075 -12.290 1.00 97.50 121 LYS A C 1
ATOM 966 O O . LYS A 1 121 ? 15.870 -9.623 -11.934 1.00 97.50 121 LYS A O 1
ATOM 971 N N . ASN A 1 122 ? 14.718 -7.755 -12.420 1.00 97.75 122 ASN A N 1
ATOM 972 C CA . ASN A 1 122 ? 15.867 -6.851 -12.339 1.00 97.75 122 ASN A CA 1
ATOM 973 C C . ASN A 1 122 ? 16.055 -6.235 -10.947 1.00 97.75 122 ASN A C 1
ATOM 975 O O . ASN A 1 122 ? 17.188 -5.953 -10.554 1.00 97.75 122 ASN A O 1
ATOM 979 N N . ASP A 1 123 ? 14.977 -6.031 -10.191 1.00 97.69 123 ASP A N 1
ATOM 980 C CA . ASP A 1 123 ? 15.038 -5.450 -8.854 1.00 97.69 123 ASP A CA 1
ATOM 981 C C . ASP A 1 123 ? 15.564 -6.472 -7.832 1.00 97.69 123 ASP A C 1
ATOM 983 O O . ASP A 1 123 ? 14.932 -7.499 -7.573 1.00 97.69 123 ASP A O 1
ATOM 987 N N . GLN A 1 124 ? 16.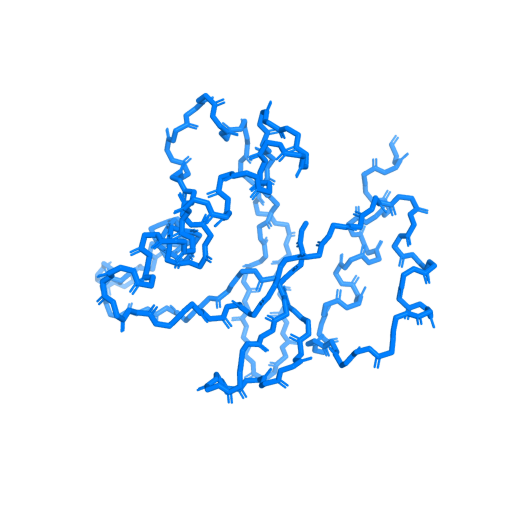720 -6.167 -7.237 1.00 96.69 124 GLN A N 1
ATOM 988 C CA . GLN A 1 124 ? 17.437 -7.066 -6.325 1.00 96.69 124 GLN A CA 1
ATOM 989 C C . GLN A 1 124 ? 16.979 -6.973 -4.862 1.00 96.69 124 GLN A C 1
ATOM 991 O O . GLN A 1 124 ? 17.455 -7.744 -4.029 1.00 96.69 124 GLN A O 1
ATOM 996 N N . ARG A 1 125 ? 16.079 -6.041 -4.517 1.00 97.31 125 ARG A N 1
ATOM 997 C CA . ARG A 1 125 ? 15.578 -5.929 -3.142 1.00 97.31 125 ARG A CA 1
ATOM 998 C C . ARG A 1 125 ? 14.730 -7.148 -2.808 1.00 97.31 125 ARG A C 1
ATOM 1000 O O . ARG A 1 125 ? 14.001 -7.677 -3.659 1.00 97.31 125 ARG A O 1
ATOM 1007 N N . SER A 1 126 ? 14.807 -7.577 -1.550 1.00 97.19 126 SER A N 1
ATOM 1008 C CA . SER A 1 126 ? 13.940 -8.638 -1.044 1.00 97.19 126 SER A CA 1
ATOM 1009 C C . SER A 1 126 ? 12.481 -8.197 -1.148 1.00 97.19 126 SER A C 1
ATOM 1011 O O . SER A 1 126 ? 12.161 -7.023 -0.994 1.00 97.19 126 SER A O 1
ATOM 1013 N N . LYS A 1 127 ? 11.585 -9.131 -1.440 1.00 97.44 127 LYS A N 1
ATOM 1014 C CA . LYS A 1 127 ? 10.144 -8.900 -1.606 1.00 97.44 127 LYS A CA 1
ATOM 1015 C C . LYS A 1 127 ? 9.422 -9.801 -0.625 1.00 97.44 127 LYS A C 1
ATOM 1017 O O . LYS A 1 127 ? 9.914 -10.902 -0.380 1.00 97.44 127 LYS A O 1
ATOM 1022 N N . LEU A 1 128 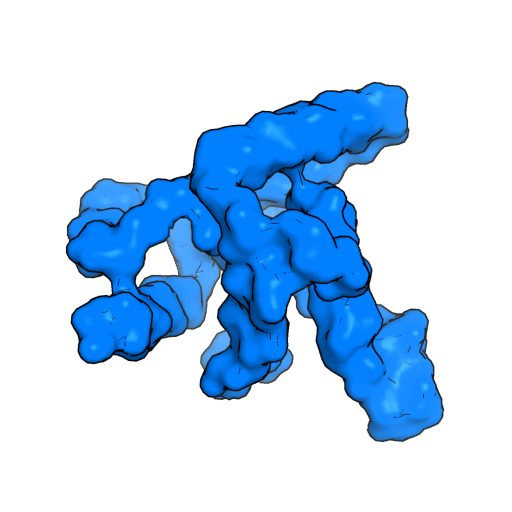? 8.305 -9.361 -0.054 1.00 95.25 128 LEU A N 1
ATOM 1023 C CA . LEU A 1 128 ? 7.455 -10.233 0.759 1.00 95.25 128 LEU A CA 1
ATOM 1024 C C . LEU A 1 128 ? 6.986 -11.438 -0.075 1.00 95.25 128 LEU A C 1
ATOM 1026 O O . LEU A 1 128 ? 6.742 -11.290 -1.269 1.00 95.25 128 LEU A O 1
ATOM 1030 N N . ASP A 1 129 ? 6.900 -12.629 0.522 1.00 94.00 129 ASP A N 1
ATOM 1031 C CA . ASP A 1 129 ? 6.876 -13.908 -0.216 1.00 94.00 129 ASP A CA 1
ATOM 1032 C C . ASP A 1 129 ? 5.775 -13.992 -1.285 1.00 94.00 129 ASP A C 1
ATOM 1034 O O . ASP A 1 129 ? 6.001 -14.494 -2.385 1.00 94.00 129 ASP A O 1
ATOM 1038 N N . PHE A 1 130 ? 4.585 -13.471 -0.984 1.00 94.44 130 PHE A N 1
ATOM 1039 C CA . PHE A 1 130 ? 3.453 -13.488 -1.910 1.00 94.44 130 PHE A CA 1
ATOM 1040 C C . PHE A 1 130 ? 3.475 -12.340 -2.931 1.00 94.44 130 PHE A C 1
ATOM 1042 O O . PHE A 1 130 ? 2.769 -12.414 -3.939 1.00 94.44 130 PHE A O 1
ATOM 1049 N N . LEU A 1 131 ? 4.252 -11.277 -2.684 1.00 96.81 131 LEU A N 1
ATOM 1050 C CA . LEU A 1 131 ? 4.222 -10.045 -3.473 1.00 96.81 131 LEU A CA 1
ATOM 1051 C C . LEU A 1 131 ? 4.479 -10.305 -4.968 1.00 96.81 131 LEU A C 1
ATOM 1053 O O . LEU A 1 131 ? 3.678 -9.825 -5.773 1.00 96.81 131 LEU A O 1
ATOM 1057 N N . PRO A 1 132 ? 5.513 -11.075 -5.381 1.00 97.12 132 PRO A N 1
ATOM 1058 C CA . PRO A 1 132 ? 5.750 -11.344 -6.799 1.00 97.12 132 PRO A CA 1
ATOM 1059 C C . PRO A 1 132 ? 4.545 -11.984 -7.484 1.00 97.12 132 PRO A C 1
ATOM 1061 O O . PRO A 1 132 ? 4.132 -11.531 -8.549 1.00 97.12 132 PRO A O 1
ATOM 1064 N N . LYS A 1 133 ? 3.931 -12.984 -6.840 1.00 95.75 133 LYS A N 1
ATOM 1065 C CA . LYS A 1 133 ? 2.823 -13.731 -7.437 1.00 95.75 133 LYS A CA 1
ATOM 1066 C C . LYS A 1 133 ? 1.575 -12.870 -7.608 1.00 95.75 133 LYS A C 1
ATOM 1068 O O . LYS A 1 133 ? 0.927 -12.939 -8.649 1.00 95.75 133 LYS A O 1
ATOM 1073 N N . VAL A 1 134 ? 1.263 -12.044 -6.608 1.00 96.88 134 VAL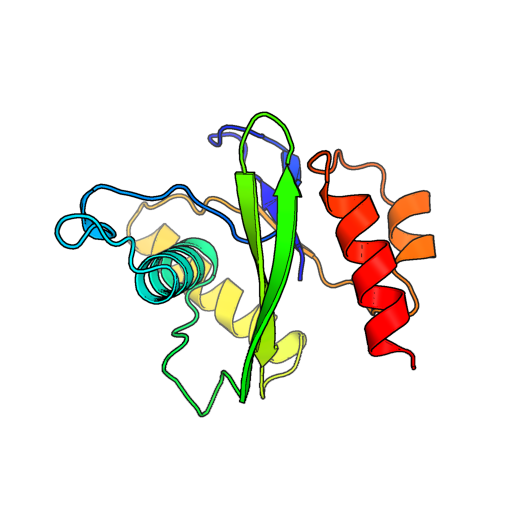 A N 1
ATOM 1074 C CA . VAL A 1 134 ? 0.124 -11.118 -6.673 1.00 96.88 134 VAL A CA 1
ATOM 1075 C C . VAL A 1 134 ? 0.348 -10.045 -7.740 1.00 96.88 134 VAL A C 1
ATOM 1077 O O . VAL A 1 134 ? -0.581 -9.720 -8.475 1.00 96.88 134 VAL A O 1
ATOM 1080 N N . LEU A 1 135 ? 1.571 -9.519 -7.868 1.00 97.00 135 LEU A N 1
ATOM 1081 C CA . LEU A 1 135 ? 1.905 -8.546 -8.911 1.00 97.00 135 LEU A CA 1
ATOM 1082 C C . LEU A 1 135 ? 1.768 -9.138 -10.319 1.00 97.00 135 LEU A C 1
ATOM 1084 O O 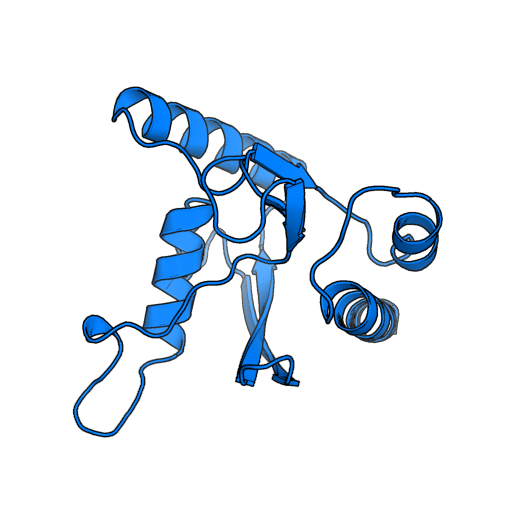. LEU A 1 135 ? 1.207 -8.478 -11.189 1.00 97.00 135 LEU A O 1
ATOM 1088 N N . GLU A 1 136 ? 2.252 -10.360 -10.550 1.00 96.19 136 GLU A N 1
ATOM 1089 C CA . GLU A 1 136 ? 2.098 -11.051 -11.839 1.00 96.19 136 GLU A CA 1
ATOM 1090 C C . GLU A 1 136 ? 0.621 -11.204 -12.218 1.00 96.19 136 GLU A C 1
ATOM 1092 O O . GLU A 1 136 ? 0.223 -10.777 -13.300 1.00 96.19 136 GLU A O 1
ATOM 1097 N N . GLN A 1 137 ? -0.200 -11.726 -11.302 1.00 95.56 137 GLN A N 1
ATOM 1098 C CA . GLN A 1 137 ? -1.636 -11.911 -11.537 1.00 95.56 137 GLN A CA 1
ATOM 1099 C C . GLN A 1 137 ? -2.345 -10.579 -11.802 1.00 95.56 137 GLN A C 1
ATOM 1101 O O . GLN A 1 137 ? -3.075 -10.444 -12.780 1.00 95.56 137 GLN A O 1
ATOM 1106 N N . LEU A 1 138 ? -2.075 -9.559 -10.982 1.00 94.31 138 LEU A N 1
ATOM 1107 C CA . LEU A 1 138 ? -2.655 -8.231 -11.173 1.00 94.31 138 LEU A CA 1
ATOM 1108 C C . LEU A 1 138 ? -2.228 -7.603 -12.510 1.00 94.31 138 LEU A C 1
ATOM 1110 O O . LEU A 1 138 ? -3.029 -6.937 -13.160 1.00 94.31 138 LEU A O 1
ATOM 1114 N N . SER A 1 139 ? -0.979 -7.810 -12.938 1.00 94.56 139 SER A N 1
ATOM 1115 C CA . SER A 1 139 ? -0.498 -7.328 -14.235 1.00 94.56 139 SER A CA 1
ATOM 1116 C C . SER A 1 139 ? -1.299 -7.915 -15.392 1.00 94.56 139 SER A C 1
ATOM 1118 O O . SER A 1 139 ? -1.615 -7.193 -16.334 1.00 94.56 139 SER A O 1
ATOM 1120 N N . GLU A 1 140 ? -1.583 -9.215 -15.350 1.00 93.38 140 GLU A N 1
ATOM 1121 C CA . GLU A 1 140 ? -2.348 -9.903 -16.390 1.00 93.38 140 GLU A CA 1
ATOM 1122 C C . GLU A 1 140 ? -3.785 -9.376 -16.461 1.00 93.38 140 GLU A C 1
ATOM 1124 O O . GLU A 1 140 ? -4.285 -9.144 -17.558 1.00 93.38 140 GLU A O 1
ATOM 1129 N N . GLU A 1 141 ? -4.417 -9.118 -15.312 1.00 93.00 141 GLU A N 1
ATOM 1130 C CA . GLU A 1 141 ? -5.773 -8.559 -15.237 1.00 93.00 141 GLU A CA 1
ATOM 1131 C C . GLU A 1 141 ? -5.871 -7.123 -15.770 1.00 93.00 141 GLU A C 1
ATOM 1133 O O . GLU A 1 141 ? -6.870 -6.768 -16.384 1.00 93.00 141 GLU A O 1
ATOM 1138 N N . LEU A 1 142 ? -4.857 -6.283 -15.531 1.00 88.88 142 LEU A N 1
ATOM 1139 C CA . LEU A 1 142 ? -4.883 -4.863 -15.918 1.00 88.88 142 LEU A CA 1
ATOM 1140 C C . LEU A 1 142 ? -4.526 -4.606 -17.391 1.00 88.88 142 LEU A C 1
ATOM 1142 O O . LEU A 1 142 ? -4.684 -3.483 -17.871 1.00 88.88 142 LEU A O 1
ATOM 1146 N N . ILE A 1 143 ? -3.952 -5.592 -18.083 1.00 85.25 143 ILE A N 1
ATOM 1147 C CA . ILE A 1 143 ? -3.513 -5.464 -19.483 1.00 85.25 143 ILE A CA 1
ATOM 1148 C C . ILE A 1 143 ? -4.566 -6.008 -20.464 1.00 85.25 143 ILE A C 1
ATOM 1150 O O . ILE A 1 143 ? -4.498 -5.677 -21.651 1.00 85.25 143 ILE A O 1
ATOM 1154 N N . GLN A 1 144 ? -5.513 -6.814 -19.977 1.00 64.88 144 GLN A N 1
ATOM 1155 C CA . GLN A 1 144 ? -6.677 -7.295 -20.731 1.00 64.88 144 GLN A CA 1
ATOM 1156 C C . GLN A 1 144 ? -7.690 -6.174 -20.974 1.00 64.88 144 GLN A C 1
ATOM 1158 O O . GLN A 1 144 ? -8.255 -6.161 -22.092 1.00 64.88 144 GLN A O 1
#

Foldseek 3Di:
DWFQFPPPDPDHRAIGDQDDDQDPVQDDPPDGVVVVRVQVSCCQQQNDHCPPCQFWVDKAWDDFDDDVDTDIDIDTDTPDDPVVSQVSRVVVCVVCVVVVHHHRGPDDDDDDLVCLVVCVVPPPTHYDPCVSVVSVVVSVVVVD

pLDDT: mean 95.62, std 3.47, range [64.88, 98.5]

Secondary structure (DSSP, 8-state):
-EEEEPTTSSSTT-EE-S--PPPGGGEETTEE-HHHHHHHHHHHHH---TT-TTTEEEEEEEEEEESSSEEEEEEEEESS-HHHHHHHHHHHHHHHHHTTPPPSEEEEE---GGGHHHHHHH--S-B-TTHHHHHHHHHHHHH-

Sequence (144 aa):
MIGEMNTHTSTPGRLQFVAGGIEKSDIQGNVVNMFENLSREIQEEIGIDLTNSNVVSRVTSKYVIHWQAIALVYLIELSIDSHELKLHYDSFETKLHSESIIPEFSSIVFVHARRISEFLKNDQRSKLDFLPKVLEQLSEELIQ

Radius of gyration: 15.37 Å; chains: 1; bounding box: 36×35×39 Å